Protein AF-A0A1F3Y5D0-F1 (afdb_monomer_lite)

Foldseek 3Di:
DPPFDAWEKEWEWEDPDPDIDTDDMDRDPVLVVQLVVCVVVLPLCSVVVVVVVVVVVVVVVVVVVVVLVVVLPDPPDDVVSVVVSVVVVVVVVVVVVVVVVVVVVSVVVNVVVVVVCSVPVVCQWDWDDDPRHIYIYGYHYSNVSVVVVVVVVD

Sequence (154 aa):
MKHQKVGTVALVVRYEGDAPTLLETFSDDREIAILETAVNEGEASPLDIIHAMRARQAKEDEEFGDYVEELLCQPFVRPEIQEHGIQWLKSKIRIEQYQKCEGEATHVIAAYAFKLFIEDPDRVDFLLAGPSAKVRIRVFNLSVAASKERARAA

Structure (mmCIF, N/CA/C/O backbone):
data_AF-A0A1F3Y5D0-F1
#
_entry.id   AF-A0A1F3Y5D0-F1
#
loop_
_atom_site.group_PDB
_atom_site.id
_atom_site.type_symbol
_atom_site.label_atom_id
_atom_site.label_alt_id
_atom_site.label_comp_id
_atom_site.label_asym_id
_atom_site.label_entity_id
_atom_site.label_seq_id
_atom_site.pdbx_PDB_ins_code
_atom_site.Cartn_x
_atom_site.Cartn_y
_atom_site.Cartn_z
_atom_site.occupancy
_atom_site.B_iso_or_equiv
_atom_site.auth_seq_id
_atom_site.auth_comp_id
_atom_site.auth_asym_id
_atom_site.auth_atom_id
_atom_site.pdbx_PDB_model_num
ATOM 1 N N . MET A 1 1 ? -1.765 -30.546 1.327 1.00 41.75 1 MET A N 1
ATOM 2 C CA . MET A 1 1 ? -2.688 -29.387 1.334 1.00 41.75 1 MET A CA 1
ATOM 3 C C . MET A 1 1 ? -1.889 -28.173 0.883 1.00 41.75 1 MET A C 1
ATOM 5 O O . MET A 1 1 ? -0.849 -27.927 1.476 1.00 41.75 1 MET A O 1
ATOM 9 N N . LYS A 1 2 ? -2.276 -27.482 -0.200 1.00 46.56 2 LYS A N 1
ATOM 10 C CA . LYS A 1 2 ? -1.581 -26.251 -0.624 1.00 46.56 2 LYS A CA 1
ATOM 11 C C . LYS A 1 2 ? -1.746 -25.210 0.486 1.00 46.56 2 LYS A C 1
ATOM 13 O O . LYS A 1 2 ? -2.880 -24.935 0.869 1.00 46.56 2 LYS A O 1
ATOM 18 N N . HIS A 1 3 ? -0.648 -24.662 1.005 1.00 49.97 3 HIS A N 1
ATOM 19 C CA . HIS A 1 3 ? -0.703 -23.488 1.873 1.00 49.97 3 HIS A CA 1
ATOM 20 C C . HIS A 1 3 ? -1.428 -22.374 1.110 1.00 49.97 3 HIS A C 1
ATOM 22 O O . HIS A 1 3 ? -0.913 -21.868 0.115 1.00 49.97 3 HIS A O 1
ATOM 28 N N . GLN A 1 4 ? -2.649 -22.033 1.526 1.00 57.97 4 GLN A N 1
ATOM 29 C CA . GLN A 1 4 ? -3.288 -20.805 1.066 1.00 57.97 4 GLN A CA 1
ATOM 30 C C . GLN A 1 4 ? -2.468 -19.654 1.643 1.00 57.97 4 GLN A C 1
ATOM 32 O O . GLN A 1 4 ? -2.435 -19.469 2.859 1.00 57.97 4 GLN A O 1
ATOM 37 N N . LYS A 1 5 ? -1.759 -18.934 0.773 1.00 65.69 5 LYS A N 1
ATOM 38 C CA . LYS A 1 5 ? -1.057 -17.706 1.139 1.00 65.69 5 LYS A CA 1
ATOM 39 C C . LYS A 1 5 ? -2.127 -16.705 1.588 1.00 65.69 5 LYS A C 1
ATOM 41 O O . LYS A 1 5 ? -3.053 -16.427 0.831 1.00 65.69 5 LYS A O 1
ATOM 46 N N . VAL A 1 6 ? -2.049 -16.263 2.838 1.00 81.94 6 VAL A N 1
ATOM 47 C CA . VAL A 1 6 ? -2.966 -15.272 3.410 1.00 81.94 6 VAL A CA 1
ATOM 48 C C . VAL A 1 6 ? -2.345 -13.907 3.149 1.00 81.94 6 VAL A C 1
ATOM 50 O O . VAL A 1 6 ? -1.232 -13.670 3.609 1.00 81.94 6 VAL A O 1
ATOM 53 N N . GLY A 1 7 ? -3.021 -13.055 2.378 1.00 86.88 7 GLY A N 1
ATOM 54 C CA . GLY A 1 7 ? -2.597 -11.663 2.190 1.00 86.88 7 GLY A CA 1
ATOM 55 C C . GLY A 1 7 ? -2.946 -10.817 3.414 1.00 86.88 7 GLY A C 1
ATOM 56 O O . GLY A 1 7 ? -3.872 -11.174 4.147 1.00 86.88 7 GLY A O 1
ATOM 57 N N . THR A 1 8 ? -2.239 -9.711 3.634 1.00 93.00 8 THR A N 1
ATOM 58 C CA . THR A 1 8 ? -2.542 -8.767 4.719 1.00 93.00 8 THR A CA 1
ATOM 59 C C . THR A 1 8 ? -3.034 -7.449 4.135 1.00 93.00 8 THR A C 1
ATOM 61 O O . THR A 1 8 ? -2.436 -6.929 3.202 1.00 93.00 8 THR A O 1
ATOM 64 N N . VAL A 1 9 ? -4.111 -6.900 4.691 1.00 94.56 9 VAL A N 1
ATOM 65 C CA . VAL A 1 9 ? -4.566 -5.533 4.429 1.00 94.56 9 VAL A CA 1
ATOM 66 C C . VAL A 1 9 ? -4.514 -4.761 5.739 1.00 94.56 9 VAL A C 1
ATOM 68 O O . VAL A 1 9 ? -5.148 -5.143 6.724 1.00 94.56 9 VAL A O 1
ATOM 71 N N . ALA A 1 10 ? -3.753 -3.676 5.759 1.00 95.12 10 ALA A N 1
ATOM 72 C CA . ALA A 1 10 ? -3.715 -2.752 6.874 1.00 95.12 10 ALA A CA 1
ATOM 73 C C . ALA A 1 10 ? -4.659 -1.570 6.648 1.00 95.12 10 ALA A C 1
ATOM 75 O O . ALA A 1 10 ? -4.688 -0.985 5.566 1.00 95.12 10 ALA A O 1
ATOM 76 N N . LEU A 1 11 ? -5.392 -1.202 7.694 1.00 95.62 11 LEU A N 1
ATOM 77 C CA . LEU A 1 11 ? -6.217 -0.005 7.773 1.00 95.62 11 LEU A CA 1
ATOM 78 C C . LEU A 1 11 ? -5.540 0.992 8.700 1.00 95.62 11 LEU A C 1
ATOM 80 O O . LEU A 1 11 ? -5.222 0.653 9.839 1.00 95.62 11 LEU A O 1
ATOM 84 N N . VAL A 1 12 ? -5.363 2.223 8.242 1.00 93.75 12 VAL A N 1
ATOM 85 C CA . VAL A 1 12 ? -4.895 3.319 9.088 1.00 93.75 12 VAL A CA 1
ATOM 86 C C . VAL A 1 12 ? -6.072 4.192 9.439 1.00 93.75 12 VAL A C 1
ATOM 88 O O . VAL A 1 12 ? -6.699 4.788 8.566 1.00 93.75 12 VAL A O 1
ATOM 91 N N . VAL A 1 13 ? -6.367 4.256 10.731 1.00 93.00 13 VAL A N 1
ATOM 92 C CA . VAL A 1 13 ? -7.519 4.977 11.256 1.00 93.00 13 VAL A CA 1
ATOM 93 C C . VAL A 1 13 ? -7.077 6.078 12.207 1.00 93.00 13 VAL A C 1
ATOM 95 O O . VAL A 1 13 ? -6.076 5.966 12.924 1.00 93.00 13 VAL A O 1
ATOM 98 N N . ARG A 1 14 ? -7.852 7.155 12.226 1.00 91.06 14 ARG A N 1
ATOM 99 C CA . ARG A 1 14 ? -7.725 8.252 13.182 1.00 91.06 14 ARG A CA 1
ATOM 100 C C . ARG A 1 14 ? -9.093 8.540 13.774 1.00 91.0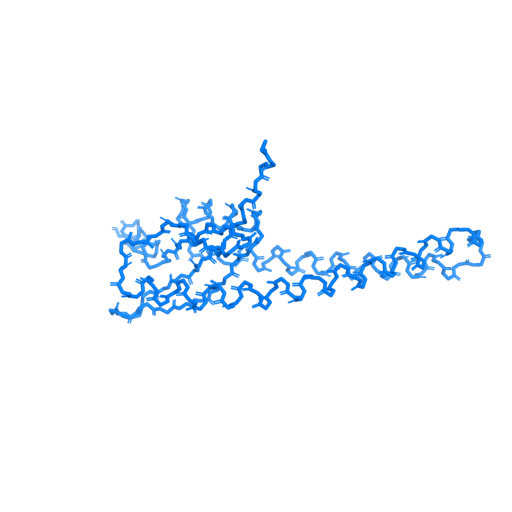6 14 ARG A C 1
ATOM 102 O O . ARG A 1 14 ? -10.094 8.439 13.083 1.00 91.06 14 ARG A O 1
ATOM 109 N N . TYR A 1 15 ? -9.136 8.881 15.051 1.00 87.62 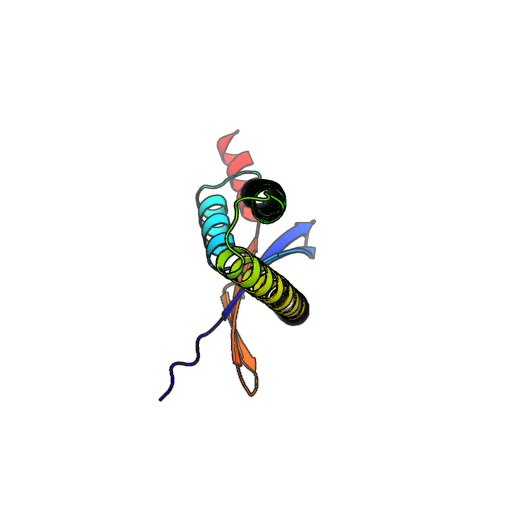15 TYR A N 1
ATOM 110 C CA . TYR A 1 15 ? -10.356 9.315 15.711 1.00 87.62 15 TYR A CA 1
ATOM 111 C C . TYR A 1 15 ? -10.450 10.834 15.658 1.00 87.62 15 TYR A C 1
ATOM 113 O O . TYR A 1 15 ? -9.535 11.542 16.084 1.00 87.62 15 TYR A O 1
ATOM 121 N N . GLU A 1 16 ? -11.574 11.324 15.154 1.00 83.31 16 GLU A N 1
ATOM 122 C CA . GLU A 1 16 ? -11.977 12.723 15.251 1.00 83.31 16 GLU A CA 1
ATOM 123 C C . GLU A 1 16 ? -13.132 12.799 16.256 1.00 83.31 16 GLU A C 1
ATOM 125 O O . GLU A 1 16 ? -14.306 12.679 15.909 1.00 83.31 16 GLU A O 1
ATOM 130 N N . GLY A 1 17 ? -12.787 12.908 17.543 1.00 82.38 17 GLY A N 1
ATOM 131 C CA . GLY A 1 17 ? -13.747 12.688 18.628 1.00 82.38 17 GLY A CA 1
ATOM 132 C C . GLY A 1 17 ? -14.077 11.200 18.765 1.00 82.38 17 GLY A C 1
ATOM 133 O O . GLY A 1 17 ? -13.165 10.387 18.894 1.00 82.38 17 GLY A O 1
ATOM 134 N N . ASP A 1 18 ? -15.363 10.851 18.709 1.00 80.44 18 ASP A N 1
ATOM 135 C CA . ASP A 1 18 ? -15.839 9.463 18.848 1.00 80.44 18 ASP A CA 1
ATOM 136 C C . ASP A 1 18 ? -15.945 8.715 17.506 1.00 80.44 18 ASP A C 1
ATOM 138 O O . ASP A 1 18 ? -16.185 7.508 17.480 1.00 80.44 18 ASP A O 1
ATOM 142 N N . ALA A 1 19 ? -15.766 9.410 16.379 1.00 86.44 19 ALA A N 1
ATOM 143 C CA . ALA A 1 19 ? -15.895 8.824 15.050 1.00 86.44 19 ALA A CA 1
ATOM 144 C C . ALA A 1 19 ? -14.515 8.452 14.474 1.00 86.44 19 ALA A C 1
ATOM 146 O O . ALA A 1 19 ? -13.669 9.338 14.306 1.00 86.44 19 ALA A O 1
ATOM 147 N N . PRO A 1 20 ? -14.266 7.173 14.130 1.00 91.62 20 PRO A N 1
ATOM 148 C CA . PRO A 1 20 ? -13.072 6.804 13.390 1.00 91.62 20 PRO A CA 1
ATOM 149 C C . PRO A 1 20 ? -13.210 7.222 11.920 1.00 91.62 20 PRO A C 1
ATOM 151 O O . PRO A 1 20 ? -14.256 7.042 11.297 1.00 91.62 20 PRO A O 1
ATOM 154 N N . THR A 1 21 ? -12.126 7.725 11.343 1.00 91.62 21 THR A N 1
ATOM 155 C CA . THR A 1 21 ? -11.966 7.999 9.916 1.00 91.62 21 THR A CA 1
ATOM 156 C C . THR A 1 21 ? -10.859 7.116 9.351 1.00 91.62 21 THR A C 1
ATOM 158 O O . THR A 1 21 ? -9.801 6.940 9.960 1.00 91.62 21 THR A O 1
ATOM 161 N N . LEU A 1 22 ? -11.117 6.516 8.186 1.00 92.12 22 LEU A N 1
ATOM 162 C CA . LEU A 1 22 ? -10.122 5.744 7.447 1.00 92.12 22 LEU A CA 1
ATOM 163 C C . LEU A 1 22 ? -9.239 6.722 6.667 1.00 92.12 22 LEU A C 1
ATOM 165 O O . LEU A 1 22 ? -9.730 7.410 5.775 1.00 92.12 22 LEU A O 1
ATOM 169 N N . LEU A 1 23 ? -7.957 6.787 7.017 1.00 92.19 23 LEU A N 1
ATOM 170 C CA . LEU A 1 23 ? -6.987 7.665 6.366 1.00 92.19 23 LEU A CA 1
ATOM 171 C C . LEU A 1 23 ? -6.377 7.004 5.134 1.00 92.19 23 LEU A C 1
ATOM 173 O O . LEU A 1 23 ? -6.362 7.591 4.057 1.00 92.19 23 LEU A O 1
ATOM 177 N N . GLU A 1 24 ? -5.862 5.786 5.297 1.00 92.94 24 GLU A N 1
ATOM 178 C CA . GLU A 1 24 ? -5.145 5.082 4.237 1.00 92.94 24 GLU A CA 1
ATOM 179 C C . GLU A 1 24 ? -5.215 3.563 4.428 1.00 92.94 24 GLU A C 1
ATOM 181 O O . GLU A 1 24 ? -5.506 3.058 5.517 1.00 92.94 24 GLU A O 1
ATOM 186 N N . THR A 1 25 ? -4.967 2.829 3.345 1.00 94.00 25 THR A N 1
ATOM 187 C CA . THR A 1 25 ? -5.002 1.367 3.302 1.00 94.00 25 THR A CA 1
ATOM 188 C C . THR A 1 25 ? -3.742 0.838 2.638 1.00 94.00 25 THR A C 1
ATOM 190 O O . THR A 1 25 ? -3.343 1.361 1.598 1.00 94.00 25 THR A O 1
ATOM 193 N N . PHE A 1 26 ? -3.168 -0.231 3.181 1.00 93.19 26 PHE A N 1
ATOM 194 C CA . PHE A 1 26 ? -1.953 -0.850 2.650 1.00 93.19 26 PHE A CA 1
ATOM 195 C C . PHE A 1 26 ? -2.185 -2.338 2.411 1.00 93.19 26 PHE A C 1
ATOM 197 O O . PHE A 1 26 ? -2.810 -3.000 3.235 1.00 93.19 26 PHE A O 1
ATOM 204 N N . SER A 1 27 ? -1.671 -2.867 1.304 1.00 91.81 27 SER A N 1
ATOM 205 C CA . SER A 1 27 ? -1.630 -4.312 1.023 1.00 91.81 27 SER A CA 1
ATOM 206 C C . SER A 1 27 ? -0.211 -4.847 0.833 1.00 91.81 27 SER A C 1
ATOM 208 O O . SER A 1 27 ? -0.023 -6.056 0.740 1.00 91.81 27 SER A O 1
ATOM 210 N N . ASP A 1 28 ? 0.787 -3.962 0.789 1.00 91.31 28 ASP A N 1
ATOM 211 C CA . ASP A 1 28 ? 2.192 -4.333 0.679 1.00 91.31 28 ASP A CA 1
ATOM 212 C C . ASP A 1 28 ? 2.777 -4.663 2.062 1.00 91.31 28 ASP A C 1
ATOM 214 O O . ASP A 1 28 ? 2.774 -3.834 2.975 1.00 91.31 28 ASP A O 1
ATOM 218 N N . ASP A 1 29 ? 3.297 -5.882 2.224 1.00 90.56 29 ASP A N 1
ATOM 219 C CA . ASP A 1 29 ? 3.824 -6.370 3.505 1.00 90.56 29 ASP A CA 1
ATOM 220 C C . ASP A 1 29 ? 5.001 -5.521 4.027 1.00 90.56 29 ASP A C 1
ATOM 222 O O . ASP A 1 29 ? 5.174 -5.387 5.242 1.00 90.56 29 ASP A O 1
ATOM 226 N N . ARG A 1 30 ? 5.816 -4.935 3.137 1.00 91.38 30 ARG A N 1
ATOM 227 C CA . ARG A 1 30 ? 6.954 -4.090 3.520 1.00 91.38 30 ARG A CA 1
ATOM 228 C C . ARG A 1 30 ? 6.462 -2.741 4.029 1.00 91.38 30 ARG A C 1
ATOM 230 O O . ARG A 1 30 ? 6.935 -2.298 5.072 1.00 91.38 30 ARG A O 1
ATOM 237 N N . GLU A 1 31 ? 5.511 -2.112 3.346 1.00 93.38 31 GLU A N 1
ATOM 238 C CA . GLU A 1 31 ? 4.889 -0.866 3.814 1.00 93.38 31 GLU A CA 1
ATOM 239 C C . GLU A 1 31 ? 4.191 -1.061 5.163 1.00 93.38 31 GLU A C 1
ATOM 241 O O . GLU A 1 31 ? 4.363 -0.246 6.069 1.00 93.38 31 GLU A O 1
ATOM 246 N N . ILE A 1 32 ? 3.477 -2.178 5.333 1.00 93.69 32 ILE A N 1
ATOM 247 C CA . ILE A 1 32 ? 2.817 -2.533 6.596 1.00 93.69 32 ILE A CA 1
ATOM 248 C C . ILE A 1 32 ? 3.841 -2.692 7.726 1.00 93.69 32 ILE A C 1
ATOM 250 O O . ILE A 1 32 ? 3.610 -2.200 8.830 1.00 93.69 32 ILE A O 1
ATOM 254 N N . ALA A 1 33 ? 4.972 -3.354 7.470 1.00 92.94 33 ALA A N 1
ATOM 255 C CA . ALA A 1 33 ? 6.026 -3.524 8.468 1.00 92.94 33 ALA A CA 1
ATOM 256 C C . ALA A 1 33 ? 6.673 -2.186 8.865 1.00 92.94 33 ALA A C 1
ATOM 258 O O . ALA A 1 33 ? 6.894 -1.941 10.048 1.00 92.94 33 ALA A O 1
ATOM 259 N N . ILE A 1 34 ? 6.937 -1.302 7.895 1.00 93.31 34 ILE A N 1
ATOM 260 C CA . ILE A 1 34 ? 7.479 0.042 8.156 1.00 93.31 34 ILE A CA 1
ATOM 261 C C . ILE A 1 34 ? 6.499 0.857 9.001 1.00 93.31 34 ILE A C 1
ATOM 263 O O . ILE A 1 34 ? 6.903 1.463 9.994 1.00 93.31 34 ILE A O 1
ATOM 267 N N . LEU A 1 35 ? 5.214 0.836 8.636 1.00 92.94 35 LEU A N 1
ATOM 268 C CA . LEU A 1 35 ? 4.162 1.510 9.388 1.00 92.94 35 LEU A CA 1
ATOM 269 C C . LEU A 1 35 ? 4.112 1.015 10.834 1.00 92.94 35 LEU A C 1
ATOM 271 O O . LEU A 1 35 ? 4.056 1.815 11.764 1.00 92.94 35 LEU A O 1
ATOM 275 N N . GLU A 1 36 ? 4.126 -0.303 11.022 1.00 91.19 36 GLU A N 1
ATOM 276 C CA . GLU A 1 36 ? 4.083 -0.929 12.338 1.00 91.19 36 GLU A CA 1
ATOM 277 C C . GLU A 1 36 ? 5.266 -0.496 13.204 1.00 91.19 36 GLU A C 1
ATOM 279 O O . GLU A 1 36 ? 5.067 -0.103 14.354 1.00 91.19 36 GLU A O 1
ATOM 284 N N . THR A 1 37 ? 6.482 -0.518 12.655 1.00 91.44 37 THR A N 1
ATOM 285 C CA . THR A 1 37 ? 7.677 -0.041 13.358 1.00 91.44 37 THR A CA 1
ATOM 286 C C . THR A 1 37 ? 7.541 1.427 13.748 1.00 91.44 37 THR A C 1
ATOM 288 O O . THR A 1 37 ? 7.692 1.747 14.924 1.00 91.44 37 THR A O 1
ATOM 291 N N . ALA A 1 38 ? 7.166 2.301 12.813 1.00 89.50 38 ALA A N 1
ATOM 292 C CA . ALA A 1 38 ? 7.027 3.732 13.074 1.00 89.50 38 ALA A CA 1
ATOM 293 C C . ALA A 1 38 ? 5.950 4.036 14.135 1.00 89.50 38 ALA A C 1
ATOM 295 O O . ALA A 1 38 ? 6.159 4.848 15.037 1.00 89.50 38 ALA A O 1
ATOM 296 N N . VAL A 1 39 ? 4.813 3.335 14.094 1.00 88.75 39 VAL A N 1
ATOM 297 C CA . VAL A 1 39 ? 3.761 3.454 15.117 1.00 88.75 39 VAL A CA 1
ATOM 298 C C . VAL A 1 39 ? 4.252 2.961 16.485 1.00 88.75 39 VAL A C 1
ATOM 300 O O . VAL A 1 39 ? 3.952 3.583 17.506 1.00 88.75 39 VAL 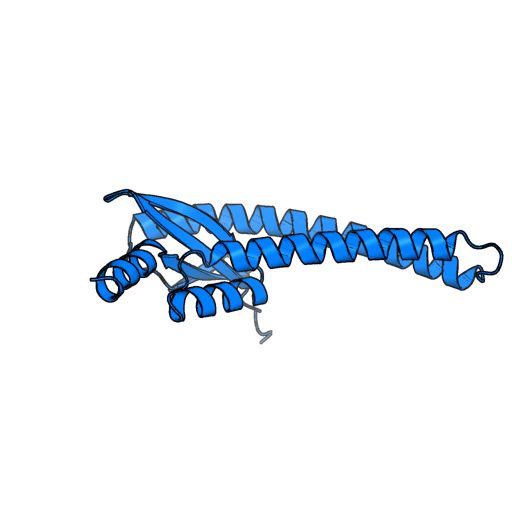A O 1
ATOM 303 N N . ASN A 1 40 ? 5.019 1.867 16.527 1.00 87.62 40 ASN A N 1
ATOM 304 C CA . ASN A 1 40 ? 5.560 1.304 17.767 1.00 87.62 40 ASN A CA 1
ATOM 305 C C . ASN A 1 40 ? 6.645 2.188 18.399 1.00 87.62 40 ASN A C 1
ATOM 307 O O . ASN A 1 40 ? 6.695 2.311 19.625 1.00 87.62 40 ASN A O 1
ATOM 311 N N . GLU A 1 41 ? 7.479 2.822 17.577 1.00 87.44 41 GLU A N 1
ATOM 312 C CA . GLU A 1 41 ? 8.508 3.780 18.002 1.00 87.44 41 GLU A CA 1
ATOM 313 C C . GLU A 1 41 ? 7.907 5.121 18.453 1.00 87.44 41 GLU A C 1
ATOM 315 O O . GLU A 1 41 ? 8.544 5.879 19.188 1.00 87.44 41 GLU A O 1
ATOM 320 N N . GLY A 1 42 ? 6.634 5.359 18.122 1.00 82.56 42 GLY A N 1
ATOM 321 C CA . GLY A 1 42 ? 5.901 6.561 18.500 1.00 82.56 42 GLY A CA 1
ATOM 322 C C . GLY A 1 42 ? 6.219 7.746 17.598 1.00 82.56 42 GLY A C 1
ATOM 323 O O . GLY A 1 42 ? 6.205 8.878 18.077 1.00 82.56 42 GLY A O 1
ATOM 324 N N . GLU A 1 43 ? 6.513 7.486 16.324 1.00 84.25 43 GLU A N 1
ATOM 325 C CA . GLU A 1 43 ? 6.714 8.539 15.337 1.00 84.25 43 GLU A CA 1
ATOM 326 C C . GLU A 1 43 ? 5.457 9.396 15.173 1.00 84.25 43 GLU A C 1
ATOM 328 O O . GLU A 1 43 ? 4.333 8.885 15.148 1.00 84.25 43 GLU A O 1
ATOM 333 N N . ALA A 1 44 ? 5.652 10.711 15.048 1.00 76.94 44 ALA A N 1
ATOM 334 C CA . ALA A 1 44 ? 4.555 11.677 14.963 1.00 76.94 44 ALA A CA 1
ATOM 335 C C . ALA A 1 44 ? 3.772 11.540 13.647 1.00 76.94 44 ALA A C 1
ATOM 337 O O . ALA A 1 44 ? 2.540 11.623 13.627 1.00 76.94 44 ALA A O 1
ATOM 338 N N . SER A 1 45 ? 4.492 11.246 12.560 1.00 85.06 45 SER A N 1
ATOM 339 C CA . SER A 1 45 ? 3.926 11.057 11.224 1.00 85.06 45 SER A CA 1
ATOM 340 C C . SER A 1 45 ? 4.415 9.757 10.569 1.00 85.06 45 SER A C 1
ATOM 342 O O . SER A 1 45 ? 5.215 9.796 9.634 1.00 85.06 45 SER A O 1
ATOM 344 N N . PRO A 1 46 ? 3.915 8.578 10.990 1.00 88.69 46 PRO A N 1
ATOM 345 C CA . PRO A 1 46 ? 4.321 7.291 10.415 1.00 88.69 46 PRO A CA 1
ATOM 346 C C . PRO A 1 46 ? 4.059 7.175 8.904 1.00 88.69 46 PRO A C 1
ATOM 348 O O . PRO A 1 46 ? 4.792 6.491 8.192 1.00 88.69 46 PRO A O 1
ATOM 351 N N . LEU A 1 47 ? 3.020 7.859 8.410 1.00 91.69 47 LEU A N 1
ATOM 352 C CA . LEU A 1 47 ? 2.652 7.867 6.991 1.00 91.69 47 LEU A CA 1
ATOM 353 C C . LEU A 1 47 ? 3.678 8.604 6.122 1.00 91.69 47 LEU A C 1
ATOM 355 O O . LEU A 1 47 ? 3.932 8.169 5.001 1.00 91.69 47 LEU A O 1
ATOM 359 N N . ASP A 1 48 ? 4.323 9.649 6.648 1.00 91.31 48 ASP A N 1
ATOM 360 C CA . ASP A 1 48 ? 5.283 10.457 5.887 1.00 91.31 48 ASP A CA 1
ATOM 361 C C . ASP A 1 48 ? 6.496 9.620 5.460 1.00 91.31 48 ASP A C 1
ATOM 363 O O . ASP A 1 48 ? 7.020 9.798 4.361 1.00 91.31 48 ASP A O 1
ATOM 367 N N . ILE A 1 49 ? 6.906 8.651 6.286 1.00 90.38 49 ILE A N 1
ATOM 368 C CA . ILE A 1 49 ? 7.993 7.712 5.973 1.00 90.38 49 ILE A CA 1
ATOM 369 C C . ILE A 1 49 ? 7.638 6.885 4.732 1.00 90.38 49 ILE A C 1
ATOM 371 O O . ILE A 1 49 ? 8.460 6.711 3.829 1.00 90.38 49 ILE A O 1
ATOM 375 N N . ILE A 1 50 ? 6.399 6.396 4.667 1.00 92.31 50 ILE A N 1
ATOM 376 C CA . ILE A 1 50 ? 5.918 5.579 3.551 1.00 92.31 50 ILE A CA 1
ATOM 377 C C . ILE A 1 50 ? 5.742 6.444 2.305 1.00 92.31 50 ILE A C 1
ATOM 379 O O . ILE A 1 50 ? 6.160 6.048 1.219 1.00 92.31 50 ILE A O 1
ATOM 383 N N . HIS A 1 51 ? 5.184 7.647 2.447 1.00 92.75 51 HIS A N 1
ATOM 384 C CA . HIS A 1 51 ? 5.010 8.584 1.336 1.00 92.75 51 HIS A CA 1
ATOM 385 C C . HIS A 1 51 ? 6.356 9.001 0.742 1.00 92.75 51 HIS A C 1
ATOM 387 O O . HIS A 1 51 ? 6.514 8.987 -0.478 1.00 92.75 51 HIS A O 1
ATOM 393 N N . ALA A 1 52 ? 7.355 9.279 1.582 1.00 92.38 52 ALA A N 1
ATOM 394 C CA . ALA A 1 52 ? 8.714 9.569 1.141 1.00 92.38 52 ALA A CA 1
ATOM 395 C C . ALA A 1 52 ? 9.354 8.369 0.425 1.00 92.38 52 ALA A C 1
ATOM 397 O O . ALA A 1 52 ? 9.990 8.544 -0.616 1.00 92.38 52 ALA A O 1
ATOM 398 N N . MET A 1 53 ? 9.158 7.149 0.939 1.00 91.88 53 MET A N 1
ATOM 399 C CA . MET A 1 53 ? 9.636 5.928 0.286 1.00 91.88 53 MET A CA 1
ATOM 400 C C . MET A 1 53 ? 8.999 5.742 -1.097 1.00 91.88 53 MET A C 1
ATOM 402 O O . MET A 1 53 ? 9.720 5.509 -2.065 1.00 91.88 53 MET A O 1
ATOM 406 N N . ARG A 1 54 ? 7.673 5.886 -1.208 1.00 92.00 54 ARG A N 1
ATOM 407 C CA . ARG A 1 54 ? 6.945 5.787 -2.483 1.00 92.00 54 ARG A CA 1
ATOM 408 C C . ARG A 1 54 ? 7.398 6.849 -3.479 1.00 92.00 54 ARG A C 1
ATOM 410 O O . ARG A 1 54 ? 7.653 6.523 -4.632 1.00 92.00 54 ARG A O 1
ATOM 417 N N . ALA A 1 55 ? 7.541 8.100 -3.037 1.00 92.81 55 ALA A N 1
ATOM 418 C CA . ALA A 1 55 ? 8.004 9.195 -3.887 1.00 92.81 55 ALA A CA 1
ATOM 419 C C . ALA A 1 55 ? 9.422 8.941 -4.416 1.00 92.81 55 ALA A C 1
ATOM 421 O O . ALA A 1 55 ? 9.704 9.169 -5.591 1.00 92.81 55 ALA A O 1
ATOM 422 N N . ARG A 1 56 ? 10.308 8.424 -3.558 1.00 93.75 56 ARG A N 1
ATOM 423 C CA . ARG A 1 56 ? 11.660 8.037 -3.953 1.00 93.75 56 ARG A CA 1
ATOM 424 C C . ARG A 1 56 ? 11.651 6.885 -4.957 1.00 93.75 56 ARG A C 1
ATOM 426 O O . ARG A 1 56 ? 12.337 6.989 -5.964 1.00 93.75 56 ARG A O 1
ATOM 433 N N . GLN A 1 57 ? 10.874 5.832 -4.705 1.00 91.44 57 GLN A N 1
ATOM 434 C CA . GLN A 1 57 ? 10.769 4.690 -5.615 1.00 91.44 57 GLN A CA 1
ATOM 435 C C . GLN A 1 57 ? 10.236 5.120 -6.985 1.00 91.44 57 GLN A C 1
ATOM 437 O O . GLN A 1 57 ? 10.814 4.756 -7.998 1.00 91.44 57 GLN A O 1
ATOM 442 N N . ALA A 1 58 ? 9.183 5.941 -7.017 1.00 90.50 58 ALA A N 1
ATOM 443 C CA . ALA A 1 58 ? 8.613 6.447 -8.262 1.00 90.50 58 ALA A CA 1
ATOM 444 C C . ALA A 1 58 ? 9.645 7.229 -9.085 1.00 90.50 58 ALA A C 1
ATOM 446 O O . ALA A 1 58 ? 9.743 7.039 -10.293 1.00 90.50 58 ALA A O 1
ATOM 447 N N . LYS A 1 59 ? 10.452 8.059 -8.416 1.00 94.12 59 LYS A N 1
ATOM 448 C CA . LYS A 1 59 ? 11.545 8.789 -9.056 1.00 94.12 59 LYS A CA 1
ATOM 449 C C . LYS A 1 59 ? 12.640 7.852 -9.578 1.00 94.12 59 LYS A C 1
ATOM 451 O O . LYS A 1 59 ? 13.083 8.016 -10.706 1.00 94.12 59 LYS A O 1
ATOM 456 N N . GLU A 1 60 ? 13.069 6.875 -8.778 1.00 92.12 60 GLU A N 1
ATOM 457 C CA . GLU A 1 60 ? 14.075 5.886 -9.195 1.00 92.12 60 GLU A CA 1
ATOM 458 C C . GLU A 1 60 ? 13.581 5.053 -10.396 1.00 92.12 60 GLU A C 1
ATOM 460 O O . GLU A 1 60 ? 14.353 4.775 -11.312 1.00 92.12 60 GLU A O 1
ATOM 465 N N . ASP A 1 61 ? 12.292 4.703 -10.436 1.00 88.38 61 ASP A N 1
ATOM 466 C CA . ASP A 1 61 ? 11.677 3.951 -11.536 1.00 88.38 61 ASP A CA 1
ATOM 467 C C . ASP A 1 61 ? 11.537 4.778 -12.826 1.00 88.38 61 ASP A C 1
ATOM 469 O O . ASP A 1 61 ? 11.637 4.217 -13.923 1.00 88.38 61 ASP A O 1
ATOM 473 N N . GLU A 1 62 ? 11.290 6.086 -12.705 1.00 89.94 62 GLU A N 1
ATOM 474 C CA . GLU A 1 62 ? 11.263 7.042 -13.820 1.00 89.94 62 GLU A CA 1
ATOM 475 C C . GLU A 1 62 ? 12.669 7.222 -14.405 1.00 89.94 62 GLU A C 1
ATOM 477 O O . GLU A 1 62 ? 12.879 6.941 -15.583 1.00 89.94 62 GLU A O 1
ATOM 482 N N . GLU A 1 63 ? 13.657 7.548 -13.563 1.00 92.56 63 GLU A N 1
ATOM 483 C CA . GLU A 1 63 ? 15.062 7.702 -13.972 1.00 92.56 63 GLU A CA 1
ATOM 484 C C . GLU A 1 63 ? 15.616 6.420 -14.612 1.00 92.56 63 GLU A C 1
ATOM 486 O O . GLU A 1 63 ? 16.350 6.462 -15.603 1.00 92.56 63 GLU A O 1
ATOM 491 N N . PHE A 1 64 ? 15.251 5.255 -14.069 1.00 88.31 64 PHE A N 1
ATOM 492 C CA . PHE A 1 64 ? 15.630 3.976 -14.656 1.00 88.31 64 PHE A CA 1
ATOM 493 C C . PHE A 1 64 ? 14.942 3.733 -16.004 1.00 88.31 64 PHE A C 1
ATOM 495 O O . PHE A 1 64 ? 15.568 3.199 -16.919 1.00 88.31 64 PHE A O 1
ATOM 502 N N . GLY A 1 65 ? 13.671 4.118 -16.142 1.00 86.12 65 GLY A N 1
ATOM 503 C CA . GLY A 1 65 ? 12.938 4.040 -17.404 1.00 86.12 65 GLY A CA 1
ATOM 504 C C . GLY A 1 65 ? 13.622 4.841 -18.510 1.00 86.12 65 GLY A C 1
ATOM 505 O O . GLY A 1 65 ? 13.915 4.275 -19.565 1.00 86.12 65 GLY A O 1
ATOM 506 N N . ASP A 1 66 ? 13.955 6.099 -18.223 1.00 87.94 66 ASP A N 1
ATOM 507 C CA . ASP A 1 66 ? 14.653 7.000 -19.146 1.00 87.94 66 ASP A CA 1
ATOM 508 C C . ASP A 1 66 ? 16.016 6.434 -19.560 1.00 87.94 66 ASP A C 1
ATOM 510 O O . ASP A 1 66 ? 16.354 6.390 -20.745 1.00 87.94 66 ASP A O 1
ATOM 514 N N . TYR A 1 67 ? 16.781 5.922 -18.591 1.00 87.06 67 TYR A N 1
ATOM 515 C CA . TYR A 1 67 ? 18.070 5.284 -18.852 1.00 87.06 67 TYR A CA 1
ATOM 516 C C . TYR A 1 67 ? 17.944 4.072 -19.786 1.00 87.06 67 TYR A C 1
ATOM 518 O O . TYR A 1 67 ? 18.746 3.901 -20.709 1.00 87.06 67 TYR A O 1
ATOM 526 N N . VAL A 1 68 ? 16.948 3.211 -19.555 1.00 83.56 68 VAL A N 1
ATOM 527 C CA . VAL A 1 68 ? 16.706 2.038 -20.402 1.00 83.56 68 VAL A CA 1
ATOM 528 C C . VAL A 1 68 ? 16.308 2.474 -21.809 1.00 83.56 68 VAL A C 1
ATOM 530 O O . VAL A 1 68 ? 16.829 1.923 -22.776 1.00 83.56 68 VAL A O 1
ATOM 533 N N . GLU A 1 69 ? 15.428 3.463 -21.947 1.00 83.00 69 GLU A N 1
ATOM 534 C CA . GLU A 1 69 ? 15.016 3.978 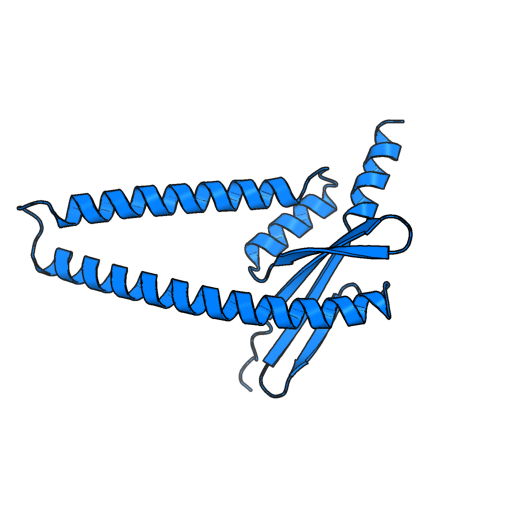-23.253 1.00 83.00 69 GLU A CA 1
ATOM 535 C C . GLU A 1 69 ? 16.201 4.561 -24.034 1.00 83.00 69 GLU A C 1
ATOM 537 O O . GLU A 1 69 ? 16.430 4.173 -25.186 1.00 83.00 69 GLU A O 1
ATOM 542 N N . GLU A 1 70 ? 17.009 5.411 -23.394 1.00 85.50 70 GLU A N 1
ATOM 543 C CA . GLU A 1 70 ? 18.209 5.989 -23.998 1.00 85.50 70 GLU A CA 1
ATOM 544 C C . GLU A 1 70 ? 19.192 4.903 -24.442 1.00 85.50 70 GLU A C 1
ATOM 546 O O . GLU A 1 70 ? 19.699 4.949 -25.567 1.00 85.50 70 GLU A O 1
ATOM 551 N N . LEU A 1 71 ? 19.437 3.903 -23.588 1.00 83.19 71 LEU A N 1
ATOM 552 C CA . LEU A 1 71 ? 20.329 2.791 -23.894 1.00 83.19 71 LEU A CA 1
ATOM 553 C C . LEU A 1 71 ? 19.838 2.015 -25.118 1.00 83.19 71 LEU A C 1
ATOM 555 O O . LEU A 1 71 ? 20.626 1.734 -26.019 1.00 83.19 71 LEU A O 1
ATOM 559 N N . LEU A 1 72 ? 18.547 1.685 -25.183 1.00 80.06 72 LEU A N 1
ATOM 560 C CA . LEU A 1 72 ? 17.980 0.895 -26.278 1.00 80.06 72 LEU A CA 1
ATOM 561 C C . LEU A 1 72 ? 17.977 1.636 -27.624 1.00 80.06 72 LEU A C 1
ATOM 563 O O . LEU A 1 72 ? 18.017 0.982 -28.671 1.00 80.06 72 LEU A O 1
ATOM 567 N N . CYS A 1 73 ? 17.989 2.972 -27.605 1.00 81.12 73 CYS A N 1
ATOM 568 C CA . CYS A 1 73 ? 18.058 3.817 -28.799 1.00 81.12 73 CYS A CA 1
ATOM 569 C C . CYS A 1 73 ? 19.477 3.965 -29.377 1.00 81.12 73 CYS A C 1
ATOM 571 O O . CYS A 1 73 ? 19.643 4.518 -30.467 1.00 81.12 73 CYS A O 1
ATOM 573 N N . GLN A 1 74 ? 20.509 3.476 -28.683 1.00 83.56 74 GLN A N 1
ATOM 574 C CA . GLN A 1 74 ? 21.884 3.594 -29.154 1.00 83.56 74 GLN A CA 1
ATOM 575 C C . GLN A 1 74 ? 22.159 2.681 -30.367 1.00 83.56 74 GLN A C 1
ATOM 577 O O . GLN A 1 74 ? 21.824 1.493 -30.351 1.00 83.56 74 GLN A O 1
ATOM 582 N N . PRO A 1 75 ? 22.859 3.178 -31.406 1.00 77.69 75 PRO A N 1
ATOM 583 C CA . PRO A 1 75 ? 23.054 2.466 -32.675 1.00 77.69 75 PRO A CA 1
ATOM 584 C C . PRO A 1 75 ? 23.959 1.227 -32.571 1.00 77.69 75 PRO A C 1
ATOM 586 O O . PRO A 1 75 ? 24.023 0.427 -33.500 1.00 77.69 75 PRO A O 1
ATOM 589 N N . PHE A 1 76 ? 24.686 1.074 -31.463 1.00 83.50 76 PHE A N 1
ATOM 590 C CA . PHE A 1 76 ? 25.606 -0.039 -31.218 1.00 83.50 76 PHE A CA 1
ATOM 591 C C . PHE A 1 76 ? 24.993 -1.165 -30.374 1.00 83.50 76 PHE A C 1
ATOM 593 O O . PHE A 1 76 ? 25.660 -2.174 -30.123 1.00 83.50 76 PHE A O 1
ATOM 600 N N . VAL A 1 77 ? 23.750 -1.013 -29.909 1.00 81.75 77 VAL A N 1
ATOM 601 C CA . VAL A 1 77 ? 23.081 -2.059 -29.133 1.00 81.75 77 VAL A CA 1
ATOM 602 C C . VAL A 1 77 ? 22.649 -3.178 -30.063 1.00 81.75 77 VAL A C 1
ATOM 604 O O . VAL A 1 77 ? 22.069 -2.960 -31.124 1.00 81.75 77 VAL A O 1
ATOM 607 N N . ARG A 1 78 ? 22.972 -4.409 -29.663 1.00 86.94 78 ARG A N 1
ATOM 608 C CA . ARG A 1 78 ? 22.636 -5.584 -30.460 1.00 86.94 78 ARG A CA 1
ATOM 609 C C . ARG A 1 78 ? 21.112 -5.770 -30.505 1.00 86.94 78 ARG A C 1
ATOM 611 O O . ARG A 1 78 ? 20.471 -5.582 -29.466 1.00 86.94 78 ARG A O 1
ATOM 618 N N . PRO A 1 79 ? 20.535 -6.185 -31.644 1.00 83.62 79 PRO A N 1
ATOM 619 C CA . PRO A 1 79 ? 19.089 -6.371 -31.779 1.00 83.62 79 PRO A CA 1
ATOM 620 C C . PRO A 1 79 ? 18.471 -7.271 -30.701 1.00 83.62 79 PRO A C 1
ATOM 622 O O . PRO A 1 79 ? 17.360 -7.012 -30.247 1.00 83.62 79 PRO A O 1
ATOM 625 N N . GLU A 1 80 ? 19.200 -8.281 -30.219 1.00 86.25 80 GLU A N 1
ATOM 626 C CA . GLU A 1 80 ? 18.711 -9.180 -29.168 1.00 86.25 80 GLU A CA 1
ATOM 627 C C . GLU A 1 80 ? 18.512 -8.440 -27.834 1.00 86.25 80 GLU A C 1
ATOM 629 O O . GLU A 1 80 ? 17.558 -8.697 -27.105 1.00 86.25 80 GLU A O 1
ATOM 634 N N . ILE A 1 81 ? 19.375 -7.470 -27.518 1.00 83.25 81 ILE A N 1
ATOM 635 C CA . ILE A 1 81 ? 19.256 -6.657 -26.298 1.00 83.25 81 ILE A CA 1
ATOM 636 C C . ILE A 1 81 ? 18.053 -5.709 -26.409 1.00 83.25 81 ILE A C 1
ATOM 638 O O . ILE A 1 81 ? 17.319 -5.534 -25.435 1.00 83.25 81 ILE A O 1
ATOM 642 N N . GLN A 1 82 ? 17.804 -5.158 -27.600 1.00 79.94 82 GLN A N 1
ATOM 643 C CA . GLN A 1 82 ? 16.608 -4.354 -27.872 1.00 79.94 82 GLN A CA 1
ATOM 644 C C . GLN A 1 82 ? 15.328 -5.169 -27.699 1.00 79.94 82 GLN A C 1
ATOM 646 O O . GLN A 1 82 ? 14.391 -4.720 -27.038 1.00 79.94 82 GLN A O 1
ATOM 651 N N . GLU A 1 83 ? 15.301 -6.399 -28.212 1.00 84.62 83 GLU A N 1
ATOM 652 C CA . GLU A 1 83 ? 14.157 -7.291 -28.044 1.00 84.62 83 GLU A CA 1
ATOM 653 C C . GLU A 1 83 ? 13.894 -7.617 -26.566 1.00 84.62 83 GLU A C 1
ATOM 655 O O . GLU A 1 83 ? 12.750 -7.537 -26.108 1.00 84.62 83 GLU A O 1
ATOM 660 N N . HIS A 1 84 ? 14.941 -7.906 -25.790 1.00 84.56 84 HIS A N 1
ATOM 661 C CA . HIS A 1 84 ? 14.822 -8.130 -24.348 1.00 84.56 84 HIS A CA 1
ATOM 662 C C . HIS A 1 84 ? 14.273 -6.897 -23.614 1.00 84.56 84 HIS A C 1
ATOM 664 O O . HIS A 1 84 ? 13.414 -7.041 -22.741 1.00 84.56 84 HIS A O 1
ATOM 670 N N . GLY A 1 85 ? 14.700 -5.692 -24.001 1.00 83.88 85 GLY A N 1
ATOM 671 C CA . GLY A 1 85 ? 14.164 -4.435 -23.475 1.00 83.88 85 GLY A CA 1
ATOM 672 C C . GLY A 1 85 ? 12.663 -4.272 -23.732 1.00 83.88 85 GLY A C 1
ATOM 673 O O . GLY A 1 85 ? 11.898 -3.951 -22.822 1.00 83.88 85 GLY A O 1
ATOM 674 N N . ILE A 1 86 ? 12.205 -4.604 -24.942 1.00 84.19 86 ILE A N 1
ATOM 675 C CA . ILE A 1 86 ? 10.777 -4.583 -25.296 1.00 84.19 86 ILE A CA 1
ATOM 676 C C . ILE A 1 86 ? 9.982 -5.618 -24.482 1.00 84.19 86 ILE A C 1
ATOM 678 O O . ILE A 1 86 ? 8.861 -5.342 -24.046 1.00 84.19 86 ILE A O 1
ATOM 682 N N . GLN A 1 87 ? 10.528 -6.818 -24.266 1.00 86.19 87 GLN A N 1
ATOM 683 C CA . GLN A 1 87 ? 9.873 -7.849 -23.449 1.00 86.19 87 GLN A CA 1
ATOM 684 C C . GLN A 1 87 ? 9.776 -7.442 -21.976 1.00 86.19 87 GLN A C 1
ATOM 686 O O . GLN A 1 87 ? 8.749 -7.680 -21.329 1.00 86.19 87 GLN A O 1
ATOM 691 N N . TRP A 1 88 ? 10.815 -6.793 -21.451 1.00 85.94 88 TRP A N 1
ATOM 692 C CA . TRP A 1 88 ? 10.789 -6.213 -20.115 1.00 85.94 88 TRP A CA 1
ATOM 693 C C . TRP A 1 88 ? 9.701 -5.138 -20.000 1.00 85.94 88 TRP A C 1
ATOM 695 O O . TRP A 1 88 ? 8.870 -5.227 -19.097 1.00 85.94 88 TRP A O 1
ATOM 705 N N . LEU A 1 89 ? 9.605 -4.213 -20.963 1.00 84.12 89 LEU A N 1
ATOM 706 C CA . LEU A 1 89 ? 8.578 -3.164 -20.971 1.00 84.12 89 LEU A CA 1
ATOM 707 C C . LEU A 1 89 ? 7.154 -3.746 -20.986 1.00 84.12 89 LEU A C 1
ATOM 709 O O . LEU A 1 89 ? 6.292 -3.333 -20.211 1.00 84.12 89 LEU A O 1
ATOM 713 N N . LYS A 1 90 ? 6.906 -4.771 -21.812 1.00 87.31 90 LYS A N 1
ATOM 714 C CA . LYS A 1 90 ? 5.621 -5.497 -21.826 1.00 87.31 90 LYS A CA 1
ATOM 715 C C . LYS A 1 90 ? 5.307 -6.146 -20.478 1.00 87.31 90 LYS A C 1
ATOM 717 O O . LYS A 1 90 ? 4.149 -6.172 -20.060 1.00 87.31 90 LYS A O 1
ATOM 722 N N . SER A 1 91 ? 6.326 -6.691 -19.816 1.00 87.94 91 SER A N 1
ATOM 723 C CA . SER A 1 91 ? 6.181 -7.304 -18.495 1.00 87.94 91 SER A CA 1
ATOM 724 C C . SER A 1 91 ? 5.862 -6.253 -17.432 1.00 87.94 91 SER A C 1
ATOM 726 O O . SER A 1 91 ? 4.947 -6.478 -16.643 1.00 87.94 91 SER A O 1
ATOM 728 N N . LYS A 1 92 ? 6.530 -5.092 -17.467 1.00 86.81 92 LYS A N 1
ATOM 729 C CA . LYS A 1 92 ? 6.257 -3.943 -16.591 1.00 86.81 92 LYS A CA 1
ATOM 730 C C . LYS A 1 92 ? 4.797 -3.494 -16.700 1.00 86.81 92 LYS A C 1
ATOM 732 O O . LYS A 1 92 ? 4.087 -3.527 -15.702 1.00 86.81 92 LYS A O 1
ATOM 737 N N . ILE A 1 93 ? 4.311 -3.228 -17.915 1.00 85.25 93 ILE A N 1
ATOM 738 C CA . ILE A 1 93 ? 2.912 -2.818 -18.161 1.00 85.25 93 ILE A CA 1
ATOM 739 C C . ILE A 1 93 ? 1.920 -3.840 -17.590 1.00 85.25 93 ILE A C 1
ATOM 741 O O . ILE A 1 93 ? 0.904 -3.487 -16.994 1.00 85.25 93 ILE A O 1
ATOM 745 N N . ARG A 1 94 ? 2.200 -5.136 -17.768 1.00 88.50 94 ARG A N 1
ATOM 746 C CA . ARG A 1 94 ? 1.333 -6.193 -17.242 1.00 88.50 94 ARG A CA 1
ATOM 747 C C . ARG A 1 94 ? 1.330 -6.217 -15.711 1.00 88.50 94 ARG A C 1
ATOM 749 O O . ARG A 1 94 ? 0.275 -6.431 -15.124 1.00 88.50 94 ARG A O 1
ATOM 756 N N . ILE A 1 95 ? 2.481 -6.019 -15.072 1.00 87.06 95 ILE A N 1
ATOM 757 C CA . ILE A 1 95 ? 2.593 -5.946 -13.609 1.00 87.06 95 ILE A CA 1
ATOM 758 C C . ILE A 1 95 ? 1.808 -4.743 -13.076 1.00 87.06 95 ILE A C 1
ATOM 760 O O . ILE A 1 95 ? 1.015 -4.914 -12.157 1.00 87.06 95 ILE A O 1
ATOM 764 N N . GLU A 1 96 ? 1.943 -3.572 -13.698 1.00 86.00 96 GLU A N 1
ATOM 765 C CA . GLU A 1 96 ? 1.195 -2.363 -13.324 1.00 86.00 96 GLU A CA 1
ATOM 766 C C . GLU A 1 96 ? -0.324 -2.573 -13.430 1.00 86.00 96 GLU A C 1
ATOM 768 O O . GLU A 1 96 ? -1.085 -2.178 -12.546 1.00 86.00 96 GLU A O 1
ATOM 773 N N . GLN A 1 97 ? -0.786 -3.263 -14.479 1.00 87.31 97 GLN A N 1
ATOM 774 C CA . GLN A 1 97 ? -2.197 -3.641 -14.608 1.00 87.31 97 GLN A CA 1
ATOM 775 C C . GLN A 1 97 ? -2.659 -4.552 -13.465 1.00 87.31 97 GLN A C 1
ATOM 777 O O . GLN A 1 97 ? -3.737 -4.335 -12.912 1.00 87.31 97 GLN A O 1
ATOM 782 N N . TYR A 1 98 ? -1.853 -5.549 -13.087 1.00 87.38 98 TYR A N 1
ATOM 783 C CA . TYR A 1 98 ? -2.169 -6.409 -11.947 1.00 87.38 98 TYR A CA 1
ATOM 784 C C . TYR A 1 98 ? -2.207 -5.631 -10.631 1.00 87.38 98 TYR A C 1
ATOM 786 O O . TYR A 1 98 ? -3.152 -5.808 -9.866 1.00 87.38 98 TYR A O 1
ATOM 794 N N . GLN A 1 99 ? -1.242 -4.741 -10.394 1.00 86.69 99 GLN A N 1
ATOM 795 C CA . GLN A 1 99 ? -1.201 -3.884 -9.206 1.00 86.69 99 GLN A CA 1
ATOM 796 C C . GLN A 1 99 ? -2.425 -2.969 -9.122 1.00 86.69 99 GLN A C 1
ATOM 798 O O . GLN A 1 99 ? -2.975 -2.766 -8.043 1.00 86.69 99 GLN A O 1
ATOM 803 N N . LYS A 1 100 ? -2.917 -2.463 -10.259 1.00 87.81 100 LYS A N 1
ATOM 804 C CA . LYS A 1 100 ? -4.158 -1.682 -10.295 1.00 87.81 100 LYS A CA 1
ATOM 805 C C . LYS A 1 100 ? -5.368 -2.510 -9.853 1.00 87.81 100 LYS A C 1
ATOM 807 O O . LYS A 1 100 ? -6.136 -2.061 -9.005 1.00 87.81 100 LYS A O 1
ATOM 812 N N . CYS A 1 101 ? -5.524 -3.722 -10.390 1.00 87.06 101 CYS A N 1
ATOM 813 C CA . CYS A 1 101 ? -6.598 -4.627 -9.974 1.00 87.06 101 CYS A CA 1
ATOM 814 C C . CYS A 1 101 ? -6.479 -5.024 -8.494 1.00 87.06 101 CYS A C 1
ATOM 816 O O . CYS A 1 101 ? -7.489 -5.142 -7.801 1.00 87.06 101 CYS A O 1
ATOM 818 N N . GLU A 1 102 ? -5.256 -5.218 -8.001 1.00 86.75 102 GLU A N 1
ATOM 819 C CA . GLU A 1 102 ? -4.992 -5.473 -6.586 1.00 86.75 102 GLU A CA 1
ATOM 820 C C . GLU A 1 102 ? -5.406 -4.282 -5.716 1.00 86.75 102 GLU A C 1
ATOM 822 O O . GLU A 1 102 ? -6.103 -4.477 -4.725 1.00 86.75 102 GLU A O 1
ATOM 827 N N . GLY A 1 103 ? -5.076 -3.052 -6.115 1.00 88.50 103 GLY A N 1
ATOM 828 C CA . GLY A 1 103 ? -5.492 -1.838 -5.411 1.00 88.50 103 GLY A CA 1
ATOM 829 C C . GLY A 1 103 ? -7.014 -1.697 -5.309 1.00 88.50 103 GLY A C 1
ATOM 830 O O . GLY A 1 103 ? -7.540 -1.386 -4.239 1.00 88.50 103 GLY A O 1
ATOM 831 N N . GLU A 1 104 ? -7.742 -1.996 -6.388 1.00 89.06 104 GLU A N 1
ATOM 832 C CA . GLU A 1 104 ? -9.211 -2.011 -6.386 1.00 89.06 104 GLU A CA 1
ATOM 833 C C . GLU A 1 104 ? -9.769 -3.070 -5.421 1.00 89.06 104 GLU A C 1
ATOM 835 O O . GLU A 1 104 ? -10.674 -2.785 -4.630 1.00 89.06 104 GLU A O 1
ATOM 840 N N . ALA A 1 105 ? -9.203 -4.280 -5.432 1.00 88.06 105 ALA A N 1
ATOM 841 C CA . ALA A 1 105 ? -9.595 -5.343 -4.511 1.00 88.06 105 ALA A CA 1
ATOM 842 C C . ALA A 1 105 ? -9.313 -4.961 -3.048 1.00 88.06 105 ALA A C 1
ATOM 844 O O . ALA A 1 105 ? -10.184 -5.124 -2.188 1.00 88.06 105 ALA A O 1
ATOM 845 N N . THR A 1 106 ? -8.134 -4.401 -2.770 1.00 90.88 106 THR A N 1
ATOM 846 C CA . THR A 1 106 ? -7.740 -3.896 -1.450 1.00 90.88 106 THR A CA 1
ATOM 847 C C . THR A 1 106 ? -8.712 -2.833 -0.960 1.00 90.88 106 THR A C 1
ATOM 849 O O . THR A 1 106 ? -9.150 -2.905 0.185 1.00 90.88 106 THR A O 1
ATOM 852 N N . HIS A 1 107 ? -9.129 -1.900 -1.820 1.00 91.94 107 HIS A N 1
ATOM 853 C CA . HIS A 1 107 ? -10.089 -0.862 -1.454 1.00 91.94 107 HIS A CA 1
ATOM 854 C C . HIS A 1 107 ? -11.447 -1.444 -1.031 1.00 91.94 107 HIS A C 1
ATOM 856 O O . HIS A 1 107 ? -12.005 -1.048 -0.006 1.00 91.94 107 HIS A O 1
ATOM 862 N N . VAL A 1 108 ? -11.963 -2.430 -1.771 1.00 92.06 108 VAL A N 1
ATOM 863 C CA . VAL A 1 108 ? -13.230 -3.105 -1.436 1.00 92.06 108 VAL A CA 1
ATOM 864 C C . VAL A 1 108 ? -13.123 -3.863 -0.112 1.00 92.06 108 VAL A C 1
ATOM 866 O O . VAL A 1 108 ? -14.007 -3.752 0.743 1.00 92.06 108 VAL A O 1
ATOM 869 N N . ILE A 1 109 ? -12.035 -4.614 0.077 1.00 92.56 109 ILE A N 1
ATOM 870 C CA . ILE A 1 109 ? -11.774 -5.358 1.315 1.00 92.56 109 ILE A CA 1
ATOM 871 C C . ILE A 1 109 ? -11.668 -4.391 2.493 1.00 92.56 109 ILE A C 1
ATOM 873 O O . ILE A 1 109 ? -12.279 -4.626 3.534 1.00 92.56 109 ILE A O 1
ATOM 877 N N . ALA A 1 110 ? -10.942 -3.289 2.317 1.00 93.94 110 ALA A N 1
ATOM 878 C CA . ALA A 1 110 ? -10.744 -2.286 3.343 1.00 93.94 110 ALA A CA 1
ATOM 879 C C . ALA A 1 110 ? -12.043 -1.577 3.726 1.00 93.94 110 ALA A C 1
ATOM 881 O O . ALA A 1 110 ? -12.328 -1.436 4.911 1.00 93.94 110 ALA A O 1
ATOM 882 N N . ALA A 1 111 ? -12.872 -1.197 2.752 1.00 93.62 111 ALA A N 1
ATOM 883 C CA . ALA A 1 111 ? -14.168 -0.578 3.012 1.00 93.62 111 ALA A CA 1
ATOM 884 C C . ALA A 1 111 ? -15.099 -1.503 3.811 1.00 93.62 111 ALA A C 1
ATOM 886 O O . ALA A 1 111 ? -15.825 -1.049 4.695 1.00 93.62 111 ALA A O 1
ATOM 887 N N . TYR A 1 112 ? -15.079 -2.807 3.523 1.00 94.06 112 TYR A N 1
ATOM 888 C CA . TYR A 1 112 ? -15.836 -3.789 4.298 1.00 94.06 112 TYR A CA 1
ATOM 889 C C . TYR A 1 112 ? -15.253 -3.986 5.704 1.00 94.06 112 TYR A C 1
ATOM 891 O O . TYR A 1 112 ? -15.982 -3.931 6.691 1.00 94.06 112 TYR A O 1
ATOM 899 N N . ALA A 1 113 ? -13.937 -4.166 5.805 1.00 94.19 113 ALA A N 1
ATOM 900 C CA . ALA A 1 113 ? -13.240 -4.342 7.071 1.00 94.19 113 ALA A CA 1
ATOM 901 C C . ALA A 1 113 ? -13.395 -3.131 8.005 1.00 94.19 113 ALA A C 1
ATOM 903 O O . ALA A 1 113 ? -13.570 -3.300 9.208 1.00 94.19 113 ALA A O 1
ATOM 904 N N . PHE A 1 114 ? -13.403 -1.918 7.453 1.00 95.06 114 PHE A N 1
ATOM 905 C CA . PHE A 1 114 ? -13.610 -0.690 8.210 1.00 95.06 114 PHE A CA 1
ATOM 906 C C . PHE A 1 114 ? -15.015 -0.609 8.820 1.00 95.06 114 PHE A C 1
ATOM 908 O O . PHE A 1 114 ? -15.157 -0.191 9.963 1.00 95.06 114 PHE A O 1
ATOM 915 N N . LYS A 1 115 ? -16.054 -1.083 8.116 1.00 94.38 115 LYS A N 1
ATOM 916 C CA . LYS A 1 115 ? -17.409 -1.184 8.692 1.00 94.38 115 LYS A CA 1
ATOM 917 C C . LYS A 1 115 ? -17.446 -2.126 9.893 1.00 94.38 115 LYS A C 1
ATOM 919 O O . LYS A 1 115 ? -18.025 -1.776 10.911 1.00 94.38 115 LYS A O 1
ATOM 924 N N . LEU A 1 116 ? -16.779 -3.277 9.792 1.00 93.50 116 LEU A N 1
ATOM 925 C CA . LEU A 1 116 ? -16.674 -4.219 10.912 1.00 93.50 116 LEU A CA 1
ATOM 926 C C . LEU A 1 116 ? -15.929 -3.614 12.106 1.00 93.50 116 LEU A C 1
ATOM 928 O O . LEU A 1 116 ? -16.303 -3.865 13.243 1.00 93.50 116 LEU A O 1
ATOM 932 N N . PHE A 1 117 ? -14.894 -2.813 11.850 1.00 93.31 117 PHE A N 1
ATOM 933 C CA . PHE A 1 117 ? -14.176 -2.089 12.897 1.00 93.31 117 PHE A CA 1
ATOM 934 C C . PHE A 1 117 ? -15.044 -1.011 13.569 1.00 93.31 117 PHE A C 1
ATOM 936 O O . PHE A 1 117 ? -14.945 -0.811 14.771 1.00 93.31 117 PHE A O 1
ATOM 943 N N . ILE A 1 118 ? -15.922 -0.328 12.826 1.00 93.00 118 ILE A N 1
ATOM 944 C CA . ILE A 1 118 ? -16.878 0.626 13.417 1.00 93.00 118 ILE A CA 1
ATOM 945 C C . ILE A 1 118 ? -17.864 -0.088 14.355 1.00 93.00 118 ILE A C 1
ATOM 947 O O . ILE A 1 118 ? -18.226 0.463 15.392 1.00 93.00 118 ILE A O 1
ATOM 951 N N . GLU A 1 119 ? -18.304 -1.295 13.994 1.00 93.31 119 GLU A N 1
ATOM 952 C CA . GLU A 1 119 ? -19.202 -2.109 14.824 1.00 93.31 119 GLU A CA 1
ATOM 953 C C . GLU A 1 119 ? -18.508 -2.653 16.083 1.00 93.31 119 GLU A C 1
ATOM 955 O O . GLU A 1 119 ? -19.138 -2.746 17.135 1.00 93.31 119 GLU A O 1
ATOM 960 N N . ASP A 1 120 ? -17.221 -2.995 15.978 1.00 91.69 120 ASP A N 1
ATOM 961 C CA . ASP A 1 120 ? -16.397 -3.527 17.066 1.00 91.69 120 ASP A CA 1
ATOM 962 C C . ASP A 1 120 ? -14.983 -2.901 17.045 1.00 91.69 120 ASP A C 1
ATOM 964 O O . ASP A 1 120 ? -14.067 -3.445 16.415 1.00 91.69 120 ASP A O 1
ATOM 968 N N . PRO A 1 121 ? -14.784 -1.748 17.721 1.00 88.94 121 PRO A N 1
ATOM 969 C CA . PRO A 1 121 ? -13.512 -1.019 17.710 1.00 88.94 121 PRO A CA 1
ATOM 970 C C . PRO A 1 121 ? -12.338 -1.748 18.373 1.00 88.94 121 PRO A C 1
ATOM 972 O O . PRO A 1 121 ? -11.182 -1.415 18.108 1.00 88.94 121 PRO A O 1
ATOM 975 N N . ASP A 1 122 ? -12.600 -2.750 19.215 1.00 89.75 122 ASP A N 1
ATOM 976 C CA . ASP A 1 122 ? -11.540 -3.556 19.833 1.00 89.75 122 ASP A CA 1
ATOM 977 C C . ASP A 1 122 ? -10.954 -4.573 18.837 1.00 89.75 122 ASP A C 1
ATOM 979 O O . ASP A 1 122 ? -9.884 -5.157 19.050 1.00 89.75 122 ASP A O 1
ATOM 983 N N . ARG A 1 123 ? -11.618 -4.760 17.691 1.00 89.88 123 ARG A N 1
ATOM 984 C CA . ARG A 1 123 ? -11.227 -5.707 16.653 1.00 89.88 123 ARG A CA 1
ATOM 985 C C . ARG A 1 123 ? -10.159 -5.132 15.721 1.00 89.88 123 ARG A C 1
ATOM 987 O O . ARG A 1 123 ? -10.407 -4.803 14.563 1.00 89.88 123 ARG A O 1
ATOM 994 N N . VAL A 1 124 ? -8.929 -5.074 16.222 1.00 91.25 124 VAL A N 1
ATOM 995 C CA . VAL A 1 124 ? -7.778 -4.491 15.506 1.00 91.25 124 VAL A CA 1
ATOM 996 C C . VAL A 1 124 ? -6.959 -5.486 14.673 1.00 91.25 124 VAL A C 1
ATOM 998 O O . VAL A 1 124 ? -6.186 -5.066 13.818 1.00 91.25 124 VAL A O 1
ATOM 1001 N N . ASP A 1 125 ? -7.109 -6.796 14.879 1.00 94.06 125 ASP A N 1
ATOM 1002 C CA . ASP A 1 125 ? -6.437 -7.834 14.080 1.00 94.06 125 ASP A CA 1
ATOM 1003 C C . ASP A 1 125 ? -7.371 -9.031 13.891 1.00 94.06 125 ASP A C 1
ATOM 1005 O O . ASP A 1 125 ? -7.799 -9.663 14.859 1.00 94.06 125 ASP A O 1
ATOM 1009 N N . PHE A 1 126 ? -7.755 -9.320 12.649 1.00 94.06 126 PHE A N 1
ATOM 1010 C CA . PHE A 1 126 ? -8.725 -10.373 12.358 1.00 94.06 126 PHE A CA 1
ATOM 1011 C C . PHE A 1 126 ? -8.586 -10.938 10.948 1.00 94.06 126 PHE A C 1
ATOM 1013 O O . PHE A 1 126 ? -7.939 -10.367 10.083 1.00 94.06 126 PHE A O 1
ATOM 1020 N N . LEU A 1 127 ? -9.220 -12.082 10.690 1.00 93.25 127 LEU A N 1
ATOM 1021 C CA . LEU A 1 127 ? -9.240 -12.708 9.369 1.00 93.25 127 LEU A CA 1
ATOM 1022 C C . LEU A 1 127 ? -10.597 -12.516 8.692 1.00 93.25 127 LEU A C 1
ATOM 1024 O O . LEU A 1 127 ? -11.642 -12.783 9.287 1.00 93.25 127 LEU A O 1
ATOM 1028 N N . LEU A 1 128 ? -10.562 -12.133 7.419 1.00 90.88 128 LEU A N 1
ATOM 1029 C CA . LEU A 1 128 ? -11.674 -12.231 6.486 1.00 90.88 128 LEU A CA 1
ATOM 1030 C C . LEU A 1 128 ? -11.471 -13.453 5.593 1.00 90.88 128 LEU A C 1
ATOM 1032 O O . LEU A 1 128 ? -10.448 -13.592 4.923 1.00 90.88 128 LEU A O 1
ATOM 1036 N N . ALA A 1 129 ? -12.447 -14.356 5.591 1.00 87.69 129 ALA A N 1
ATOM 1037 C CA . ALA A 1 129 ? -12.436 -15.547 4.753 1.00 87.69 129 ALA A CA 1
ATOM 1038 C C . ALA A 1 129 ? -13.521 -15.426 3.681 1.00 87.69 129 ALA A C 1
ATOM 1040 O O . ALA A 1 129 ? -14.701 -15.297 3.994 1.00 87.69 129 ALA A O 1
ATOM 1041 N N . GLY A 1 130 ? -13.106 -15.480 2.419 1.00 79.62 130 GLY A N 1
ATOM 1042 C CA . GLY A 1 130 ? -13.988 -15.634 1.272 1.00 79.62 130 GLY A CA 1
ATOM 1043 C C . GLY A 1 130 ? -13.974 -17.070 0.731 1.00 79.62 130 GLY A C 1
ATOM 1044 O O . GLY A 1 130 ? -13.198 -17.909 1.196 1.00 79.62 130 GLY A O 1
ATOM 1045 N N . PRO A 1 131 ? -14.780 -17.357 -0.306 1.00 78.44 131 PRO A N 1
ATOM 1046 C CA . PRO A 1 131 ? -14.861 -18.686 -0.922 1.00 78.44 131 PRO A CA 1
ATOM 1047 C C . PRO A 1 131 ? -13.521 -19.193 -1.475 1.00 78.44 131 PRO A C 1
ATOM 1049 O O . PRO A 1 131 ? -13.279 -20.397 -1.524 1.00 78.44 131 PRO A O 1
ATOM 1052 N N . SER A 1 132 ? -12.648 -18.275 -1.898 1.00 79.88 132 SER A N 1
ATOM 1053 C CA . SER A 1 132 ? -11.409 -18.601 -2.618 1.00 79.88 132 SER A CA 1
ATOM 1054 C C . SER A 1 132 ? -10.139 -18.071 -1.951 1.00 79.88 132 SER A C 1
ATOM 1056 O O . SER A 1 132 ? -9.045 -18.461 -2.355 1.00 79.88 132 SER A O 1
ATOM 1058 N N . ALA A 1 133 ? -10.255 -17.214 -0.934 1.00 82.81 133 ALA A N 1
ATOM 1059 C CA . ALA A 1 133 ? -9.117 -16.525 -0.332 1.00 82.81 133 ALA A CA 1
ATOM 1060 C C . ALA A 1 133 ? -9.345 -16.221 1.152 1.00 82.81 133 ALA A C 1
ATOM 1062 O O . ALA A 1 133 ? -10.479 -16.131 1.620 1.00 82.81 133 ALA A O 1
ATOM 1063 N N . LYS A 1 134 ? -8.244 -16.037 1.882 1.00 89.44 134 LYS A N 1
ATOM 1064 C CA . LYS A 1 134 ? -8.233 -15.526 3.253 1.00 89.44 134 LYS A CA 1
ATOM 1065 C C . LYS A 1 134 ? -7.331 -14.304 3.301 1.00 89.44 134 LYS A C 1
ATOM 1067 O O . LYS A 1 134 ? -6.243 -14.335 2.727 1.00 89.44 134 LYS A O 1
ATOM 1072 N N . VAL A 1 135 ? -7.781 -13.267 3.992 1.00 91.25 135 VAL A N 1
ATOM 1073 C CA . VAL A 1 135 ? -7.068 -11.998 4.135 1.00 91.25 135 VAL A CA 1
ATOM 1074 C C . VAL A 1 135 ? -7.025 -11.634 5.611 1.00 91.25 135 VAL A C 1
ATOM 1076 O O . VAL A 1 135 ? -8.051 -11.672 6.288 1.00 91.25 135 VAL A O 1
ATOM 1079 N N . ARG A 1 136 ? -5.841 -11.319 6.127 1.00 94.56 136 ARG A N 1
ATOM 1080 C CA . ARG A 1 136 ? -5.657 -10.774 7.471 1.00 94.56 136 ARG A CA 1
ATOM 1081 C C . ARG A 1 136 ? -5.848 -9.268 7.415 1.00 94.56 136 ARG A C 1
ATOM 1083 O O . ARG A 1 136 ? -5.237 -8.604 6.592 1.00 94.56 136 ARG A O 1
ATOM 1090 N N . ILE A 1 137 ? -6.678 -8.743 8.294 1.00 95.62 137 ILE A N 1
ATOM 1091 C CA . ILE A 1 137 ? -6.896 -7.319 8.485 1.00 95.62 137 ILE A CA 1
ATOM 1092 C C . ILE A 1 137 ? -6.138 -6.892 9.729 1.00 95.62 137 ILE A C 1
ATOM 1094 O O . ILE A 1 137 ? -6.256 -7.542 10.764 1.00 95.62 137 ILE A O 1
ATOM 1098 N N . ARG A 1 138 ? -5.384 -5.799 9.625 1.00 95.31 138 ARG A N 1
ATOM 1099 C CA . ARG A 1 138 ? -4.714 -5.152 10.758 1.00 95.31 138 ARG A CA 1
ATOM 1100 C C . ARG A 1 138 ? -5.100 -3.682 10.804 1.00 95.31 138 ARG A C 1
ATOM 1102 O O . ARG A 1 138 ? -5.078 -3.023 9.773 1.00 95.31 138 ARG A O 1
ATOM 1109 N N . VAL A 1 139 ? -5.442 -3.159 11.970 1.00 94.44 139 VAL A N 1
ATOM 1110 C CA . VAL A 1 139 ? -5.885 -1.773 12.142 1.00 94.44 139 VAL A CA 1
ATOM 1111 C C . VAL A 1 139 ? -4.863 -1.017 12.982 1.00 94.44 139 VAL A C 1
ATOM 1113 O O . VAL A 1 139 ? -4.558 -1.405 14.107 1.00 94.44 139 VAL A O 1
ATOM 1116 N N . PHE A 1 140 ? -4.341 0.076 12.434 1.00 92.69 140 PHE A N 1
ATOM 1117 C CA . PHE A 1 140 ? -3.394 0.971 13.088 1.00 92.69 140 PHE A CA 1
ATOM 1118 C C . PHE A 1 140 ? -4.104 2.270 13.467 1.00 92.69 140 PHE A C 1
ATOM 1120 O O . PHE A 1 140 ? -4.514 3.039 12.598 1.00 92.69 140 PHE A O 1
ATOM 1127 N N . ASN A 1 141 ? -4.249 2.519 14.770 1.00 89.00 141 ASN A N 1
ATOM 1128 C CA . ASN A 1 141 ? -4.879 3.730 15.294 1.00 89.00 141 ASN A CA 1
ATOM 1129 C C . ASN A 1 141 ? -3.826 4.801 15.618 1.00 89.00 141 ASN A C 1
ATOM 1131 O O . ASN A 1 141 ? -3.108 4.698 16.614 1.00 89.00 141 ASN A O 1
ATOM 1135 N N . LEU A 1 142 ? -3.770 5.862 14.809 1.00 85.38 142 LEU A N 1
ATOM 1136 C CA . LEU A 1 142 ? -2.777 6.935 14.969 1.00 85.38 142 LEU A CA 1
ATOM 1137 C C . LEU A 1 142 ? -3.093 7.909 16.119 1.00 85.38 142 LEU A C 1
ATOM 1139 O O . LEU A 1 142 ? -2.219 8.641 16.576 1.00 85.38 142 LEU A O 1
ATOM 1143 N N . SER A 1 143 ? -4.318 7.900 16.642 1.00 75.81 143 SER A N 1
ATOM 1144 C CA . SER A 1 143 ? -4.754 8.787 17.740 1.00 75.81 143 SER A CA 1
ATOM 1145 C 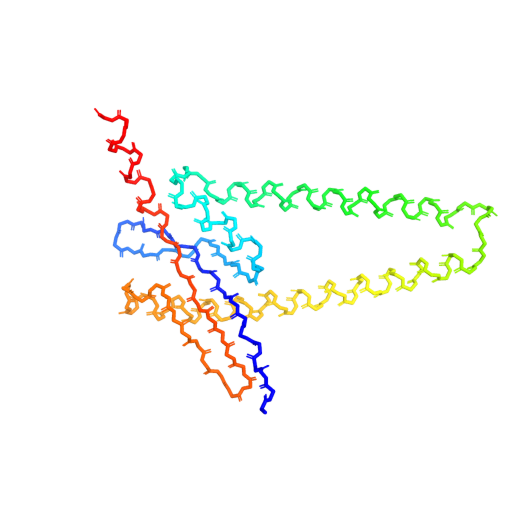C . SER A 1 143 ? -4.052 8.458 19.066 1.00 75.81 143 SER A C 1
ATOM 1147 O O . SER A 1 143 ? -3.828 9.324 19.916 1.00 75.81 143 SER A O 1
ATOM 1149 N N . VAL A 1 144 ? -3.656 7.194 19.230 1.00 60.41 144 VAL A N 1
ATOM 1150 C CA . VAL A 1 144 ? -2.935 6.703 20.412 1.00 60.41 144 VAL A CA 1
ATOM 1151 C C . VAL A 1 144 ? -1.469 7.152 20.388 1.00 60.41 144 VAL A C 1
ATOM 1153 O O . VAL A 1 144 ? -0.898 7.435 21.442 1.00 60.41 144 VAL A O 1
ATOM 1156 N N . ALA A 1 145 ? -0.868 7.280 19.201 1.00 55.03 145 ALA A N 1
ATOM 1157 C CA . ALA A 1 145 ? 0.514 7.733 19.039 1.00 55.03 145 ALA A CA 1
ATOM 1158 C C . ALA A 1 145 ? 0.679 9.212 19.440 1.00 55.03 145 ALA A C 1
ATOM 1160 O O . ALA A 1 145 ? 1.523 9.528 20.278 1.00 55.03 145 ALA A O 1
ATOM 1161 N N . ALA A 1 146 ? -0.219 10.091 18.977 1.00 53.66 146 ALA A N 1
ATOM 1162 C CA . ALA A 1 146 ? -0.210 11.521 19.320 1.00 53.66 146 ALA A CA 1
ATOM 1163 C C . ALA A 1 146 ? -0.426 11.799 20.825 1.00 53.66 146 ALA A C 1
ATOM 1165 O O . ALA A 1 146 ? 0.042 12.797 21.378 1.00 53.66 146 ALA A O 1
ATOM 1166 N N . SER A 1 147 ? -1.123 10.899 21.524 1.00 51.28 147 SER A N 1
ATOM 1167 C CA . SER A 1 147 ? -1.370 11.017 22.967 1.00 51.28 147 SER A CA 1
ATOM 1168 C C . SER A 1 147 ? -0.105 10.764 23.805 1.00 51.28 147 SER A C 1
ATOM 1170 O O . SER A 1 147 ? 0.085 11.403 24.840 1.00 51.28 147 SER A O 1
ATOM 1172 N N . LYS A 1 148 ? 0.795 9.878 23.349 1.00 50.50 148 LYS A N 1
ATOM 1173 C CA . LYS A 1 148 ? 2.086 9.604 24.013 1.00 50.50 148 LYS A CA 1
ATOM 1174 C C . LYS A 1 148 ? 3.073 10.767 23.886 1.00 50.50 148 LYS A C 1
ATOM 1176 O O . LYS A 1 148 ? 3.895 10.965 24.776 1.00 50.50 148 LYS A O 1
ATOM 1181 N N . GLU A 1 149 ? 2.972 11.549 22.816 1.00 52.94 149 GLU A N 1
ATOM 1182 C CA . GLU A 1 149 ? 3.800 12.733 22.576 1.00 52.94 149 GLU A CA 1
ATOM 1183 C C . GLU A 1 149 ? 3.469 13.868 23.556 1.00 52.94 149 GLU A C 1
ATOM 1185 O O . GLU A 1 149 ? 4.364 14.400 24.213 1.00 52.94 149 GLU A O 1
ATOM 1190 N N . ARG A 1 150 ? 2.177 14.164 23.768 1.00 51.16 150 ARG A N 1
ATOM 1191 C CA . ARG A 1 150 ? 1.743 15.156 24.773 1.00 51.16 150 ARG A CA 1
ATOM 1192 C C . ARG A 1 150 ? 2.171 14.798 26.196 1.00 51.16 150 ARG A C 1
ATOM 1194 O O . ARG A 1 150 ? 2.428 15.696 26.985 1.00 51.16 150 ARG A O 1
ATOM 1201 N N . ALA A 1 151 ? 2.257 13.508 26.516 1.00 53.06 151 ALA A N 1
ATOM 1202 C CA . ALA A 1 151 ? 2.716 13.033 27.820 1.00 53.06 151 ALA A CA 1
ATOM 1203 C C . ALA A 1 151 ? 4.250 13.033 27.980 1.00 53.06 151 ALA A C 1
ATOM 1205 O O . ALA A 1 151 ? 4.728 12.954 29.105 1.00 53.06 151 ALA A O 1
ATOM 1206 N N . ARG A 1 152 ? 5.025 13.092 26.886 1.00 51.59 152 ARG A N 1
ATOM 1207 C CA . ARG A 1 152 ? 6.498 13.216 26.913 1.00 51.59 152 ARG A CA 1
ATOM 1208 C C . ARG A 1 152 ? 6.983 14.664 26.844 1.00 51.59 152 ARG A C 1
ATOM 1210 O O . ARG A 1 152 ? 8.089 14.943 27.291 1.00 51.59 152 ARG A O 1
ATOM 1217 N N . ALA A 1 153 ? 6.192 15.550 26.243 1.00 53.56 153 ALA A N 1
ATOM 1218 C CA . ALA A 1 153 ? 6.496 16.974 26.120 1.00 53.56 153 ALA A CA 1
ATOM 1219 C C . ALA A 1 153 ? 6.029 17.818 27.328 1.00 53.56 153 ALA A C 1
ATOM 1221 O O . ALA A 1 153 ? 6.299 19.019 27.357 1.00 53.56 153 ALA A O 1
ATOM 1222 N N . ALA A 1 154 ? 5.327 17.208 28.290 1.00 46.75 154 ALA A N 1
ATOM 1223 C CA . ALA A 1 154 ? 4.890 17.801 29.557 1.00 46.75 154 ALA A CA 1
ATOM 1224 C C . ALA A 1 154 ? 5.735 17.269 30.722 1.00 46.75 154 ALA A C 1
ATOM 1226 O O . ALA A 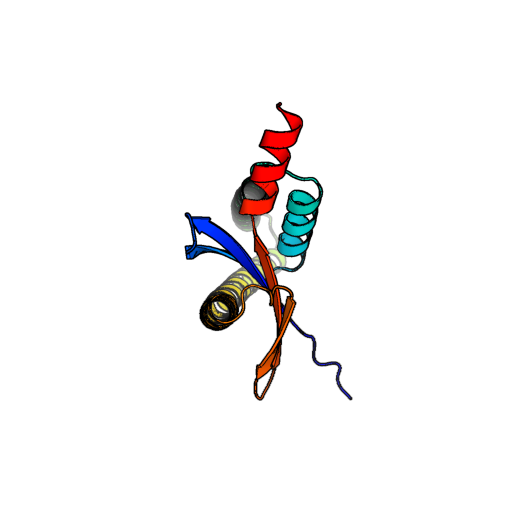1 154 ? 6.003 18.063 31.651 1.00 46.75 154 ALA A O 1
#

Radius of gyration: 20.59 Å; chains: 1; bounding box: 45×47×62 Å

pLDDT: mean 85.09, std 12.0, range [41.75, 95.62]

Secondary structure (DSSP, 8-state):
----PPEEEEEEEEEETTEEEEEEEE--HHHHHHHHHHHHHT-S-HHHHHHHHHHHHHHHHHHHHHHHHHHHT-TTS-HHHHHHHHHHHHHHHHHHHHHHHHHHHHHHHHHHHHHHHHH-TT--EEEEE-SS-EEEEEEEEHHHHHHHHHHH--